Protein AF-A0A1M6IZW2-F1 (afdb_monomer_lite)

Radius of gyration: 43.0 Å; chains: 1; bounding box: 98×41×114 Å

Structure (mmCIF, N/CA/C/O backbone):
data_AF-A0A1M6IZW2-F1
#
_entry.id   AF-A0A1M6IZW2-F1
#
loop_
_atom_site.group_PDB
_atom_site.id
_atom_site.type_symbol
_atom_site.label_atom_id
_atom_site.label_alt_id
_atom_site.label_comp_id
_atom_site.label_asym_id
_atom_site.label_entity_id
_atom_site.label_seq_id
_atom_site.pdbx_PDB_ins_code
_atom_site.Cartn_x
_atom_site.Cartn_y
_atom_site.Cartn_z
_atom_site.occupancy
_atom_site.B_iso_or_equiv
_atom_site.auth_seq_id
_atom_site.auth_comp_id
_atom_site.auth_asym_id
_atom_site.auth_atom_id
_atom_site.pdbx_PDB_model_num
ATOM 1 N N . MET A 1 1 ? -11.125 -6.594 39.826 1.00 76.12 1 MET A N 1
ATOM 2 C CA . MET A 1 1 ? -10.946 -5.156 39.533 1.00 76.12 1 MET A CA 1
ATOM 3 C C . MET A 1 1 ? -12.067 -4.761 38.583 1.00 76.12 1 MET A C 1
ATOM 5 O O . MET A 1 1 ? -12.373 -5.570 37.717 1.00 76.12 1 MET A O 1
ATOM 9 N N . SER A 1 2 ? -12.760 -3.638 38.786 1.00 90.62 2 SER A N 1
ATOM 10 C CA . SER A 1 2 ? -13.837 -3.229 37.867 1.00 90.62 2 SER A CA 1
ATOM 11 C C . SER A 1 2 ? -13.256 -2.694 36.556 1.00 90.62 2 SER A C 1
ATOM 13 O O . SER A 1 2 ? -12.128 -2.205 36.549 1.00 90.62 2 SER A O 1
ATOM 15 N N . TYR A 1 3 ? -14.027 -2.747 35.465 1.00 83.56 3 TYR A N 1
ATOM 16 C CA . TYR A 1 3 ? -13.642 -2.146 34.180 1.00 83.56 3 TYR A CA 1
ATOM 17 C C . TYR A 1 3 ? -13.207 -0.682 34.343 1.00 83.56 3 TYR A C 1
ATOM 19 O O . TYR A 1 3 ? -12.135 -0.308 33.878 1.00 83.56 3 TYR A O 1
ATOM 27 N N . GLU A 1 4 ? -13.988 0.109 35.084 1.00 90.06 4 GLU A N 1
ATOM 28 C CA . GLU A 1 4 ? -13.686 1.525 35.331 1.00 90.06 4 GLU A CA 1
ATOM 29 C C . GLU A 1 4 ? -12.370 1.718 36.098 1.00 90.06 4 GLU A C 1
ATOM 31 O O . GLU A 1 4 ? -11.584 2.594 35.756 1.00 90.06 4 GLU A O 1
ATOM 36 N N . SER A 1 5 ? -12.076 0.852 37.076 1.00 90.75 5 SER A N 1
ATOM 37 C CA . SER A 1 5 ? -10.809 0.896 37.819 1.00 90.75 5 SER A CA 1
ATOM 38 C C . SER A 1 5 ? -9.613 0.566 36.923 1.00 90.75 5 SER A C 1
ATOM 40 O O . SER A 1 5 ? -8.576 1.208 37.043 1.00 90.75 5 SER A O 1
ATOM 42 N N . ILE A 1 6 ? -9.753 -0.403 36.012 1.00 87.31 6 ILE A N 1
ATOM 43 C CA . ILE A 1 6 ? -8.693 -0.764 35.058 1.00 87.31 6 ILE A CA 1
ATOM 44 C C . ILE A 1 6 ? -8.480 0.372 34.048 1.00 87.31 6 ILE A C 1
ATOM 46 O O . ILE A 1 6 ? -7.346 0.744 33.753 1.00 87.31 6 ILE A O 1
ATOM 50 N N . LEU A 1 7 ? -9.569 0.933 33.514 1.00 85.38 7 LEU A N 1
ATOM 51 C CA . LEU A 1 7 ? -9.522 2.028 32.548 1.00 85.38 7 LEU A CA 1
ATOM 52 C C . LEU A 1 7 ? -8.850 3.269 33.137 1.00 85.38 7 LEU A C 1
ATOM 54 O O . LEU A 1 7 ? -8.010 3.890 32.480 1.00 85.38 7 LEU A O 1
ATOM 58 N N . GLU A 1 8 ? -9.196 3.615 34.373 1.00 88.50 8 GLU A N 1
ATOM 59 C CA . GLU A 1 8 ? -8.610 4.749 35.076 1.00 88.50 8 GLU A CA 1
ATOM 60 C C . GLU A 1 8 ? -7.104 4.553 35.313 1.00 88.50 8 GLU A C 1
ATOM 62 O O . GLU A 1 8 ? -6.319 5.464 35.039 1.00 88.50 8 GLU A O 1
ATOM 67 N N . GLU A 1 9 ? -6.679 3.366 35.759 1.00 89.44 9 GLU A N 1
ATOM 68 C CA . GLU A 1 9 ? -5.259 3.054 35.971 1.00 89.44 9 GLU A CA 1
ATOM 69 C C . GLU A 1 9 ? -4.447 3.103 34.671 1.00 89.44 9 GLU A C 1
ATOM 71 O O . GLU A 1 9 ? -3.379 3.718 34.635 1.00 89.44 9 GLU A O 1
ATOM 76 N N . LEU A 1 10 ? -4.961 2.523 33.584 1.00 85.12 10 LEU A N 1
ATOM 77 C CA . LEU A 1 10 ? -4.285 2.535 32.284 1.00 85.12 10 LEU A CA 1
ATOM 78 C C . LEU A 1 10 ? -4.180 3.941 31.699 1.00 85.12 10 LEU A C 1
ATOM 80 O O . LEU A 1 10 ? -3.121 4.319 31.202 1.00 85.12 10 LEU A O 1
ATOM 84 N N . THR A 1 11 ? -5.253 4.729 31.783 1.00 83.94 11 THR A N 1
ATOM 85 C CA . THR A 1 11 ? -5.257 6.109 31.276 1.00 83.94 11 THR A CA 1
ATOM 86 C C . THR A 1 11 ? -4.209 6.947 32.008 1.00 83.94 11 THR A C 1
ATOM 88 O O . THR A 1 11 ? -3.411 7.630 31.367 1.00 83.94 11 THR A O 1
ATOM 91 N N . LYS A 1 12 ? -4.136 6.826 33.341 1.00 83.94 12 LYS A N 1
ATOM 92 C CA . LYS A 1 12 ? -3.119 7.506 34.160 1.00 83.94 12 LYS A CA 1
ATOM 93 C C . LYS A 1 12 ? -1.704 7.029 33.844 1.00 83.94 12 LYS A C 1
ATOM 95 O O . LYS A 1 12 ? -0.796 7.850 33.746 1.00 83.94 12 LYS A O 1
ATOM 100 N N . GLY A 1 13 ? -1.508 5.721 33.669 1.00 81.19 13 GLY A N 1
ATOM 101 C CA . GLY A 1 13 ? -0.213 5.151 33.295 1.00 81.19 13 GLY A CA 1
ATOM 102 C C . GLY A 1 13 ? 0.287 5.671 31.946 1.00 81.19 13 GLY A C 1
ATOM 103 O O . GLY A 1 13 ? 1.449 6.052 31.827 1.00 81.19 13 GLY A O 1
ATOM 104 N N . LEU A 1 14 ? -0.600 5.761 30.952 1.00 78.56 14 LEU A N 1
ATOM 105 C CA . LEU A 1 14 ? -0.285 6.298 29.626 1.00 78.56 14 LEU A CA 1
ATOM 106 C C . LEU A 1 14 ? 0.008 7.805 29.658 1.00 78.56 14 LEU A C 1
ATOM 108 O O . LEU A 1 14 ? 0.966 8.249 29.030 1.00 78.56 14 LEU A O 1
ATOM 112 N N . GLN A 1 15 ? -0.750 8.584 30.438 1.00 78.38 15 GLN A N 1
ATOM 113 C CA . GLN A 1 15 ? -0.466 10.008 30.666 1.00 78.38 15 GLN A CA 1
ATOM 114 C C . GLN A 1 15 ? 0.902 10.215 31.336 1.00 78.38 15 GLN A C 1
ATOM 116 O O . GLN A 1 15 ? 1.665 11.091 30.931 1.00 78.38 15 GLN A O 1
ATOM 121 N N . ALA A 1 16 ? 1.238 9.391 32.334 1.00 76.69 16 ALA A N 1
ATOM 122 C CA . ALA A 1 16 ? 2.514 9.461 33.045 1.00 76.69 16 ALA A CA 1
ATOM 123 C C . ALA A 1 16 ? 3.714 9.033 32.184 1.00 76.69 16 ALA A C 1
ATOM 125 O O . ALA A 1 16 ? 4.829 9.492 32.425 1.00 76.69 16 ALA A O 1
ATOM 126 N N . ALA A 1 17 ? 3.497 8.180 31.178 1.00 72.06 17 ALA A N 1
ATOM 127 C CA . ALA A 1 17 ? 4.544 7.708 30.274 1.00 72.06 17 ALA A CA 1
ATOM 128 C C . ALA A 1 17 ? 5.061 8.786 29.302 1.00 72.06 17 ALA A C 1
ATOM 130 O O . ALA A 1 17 ? 6.073 8.543 28.649 1.00 72.06 17 ALA A O 1
ATOM 131 N N . GLY A 1 18 ? 4.406 9.954 29.216 1.00 63.81 18 GLY A N 1
ATOM 132 C CA . GLY A 1 18 ? 4.957 11.157 28.584 1.00 63.81 18 GLY A CA 1
ATOM 133 C C . GLY A 1 18 ? 5.545 10.916 27.192 1.00 63.81 18 GLY A C 1
ATOM 134 O O . GLY A 1 18 ? 6.734 11.130 26.975 1.00 63.81 18 GLY A O 1
ATOM 135 N N . LEU A 1 19 ? 4.742 10.442 26.238 1.00 57.03 19 LEU A N 1
ATOM 136 C CA . LEU A 1 19 ? 5.212 10.253 24.864 1.00 57.03 19 LEU A CA 1
ATOM 137 C C . LEU A 1 19 ? 5.228 11.604 24.133 1.00 57.03 19 LEU A C 1
ATOM 139 O O . LEU A 1 19 ? 4.298 11.940 23.406 1.00 57.03 19 LEU A O 1
ATOM 143 N N . GLU A 1 20 ? 6.308 12.372 24.313 1.00 54.03 20 GLU A N 1
ATOM 144 C CA . GLU A 1 20 ? 6.543 13.691 23.689 1.00 54.03 20 GLU A CA 1
ATOM 145 C C . GLU A 1 20 ? 6.455 13.687 22.144 1.00 54.03 20 GLU A C 1
ATOM 147 O O . GLU A 1 20 ? 6.346 14.742 21.526 1.00 54.03 20 GLU A O 1
ATOM 152 N N . ASN A 1 21 ? 6.447 12.506 21.514 1.00 48.69 21 ASN A N 1
ATOM 153 C CA . ASN A 1 21 ? 6.447 12.323 20.060 1.00 48.69 21 ASN A CA 1
ATOM 154 C C . ASN A 1 21 ? 5.099 11.900 19.445 1.00 48.69 21 ASN A C 1
ATOM 156 O O . ASN A 1 21 ? 5.054 11.622 18.248 1.00 48.69 21 ASN A O 1
ATOM 160 N N . PHE A 1 22 ? 4.004 11.835 20.210 1.00 48.38 22 PHE A N 1
ATOM 161 C CA . PHE A 1 22 ? 2.687 11.470 19.670 1.00 48.38 22 PHE A CA 1
ATOM 162 C C . PHE A 1 22 ? 1.750 12.690 19.664 1.00 48.38 22 PHE A C 1
ATOM 164 O O . PHE A 1 22 ? 1.116 13.025 20.661 1.00 48.38 22 PHE A O 1
ATOM 171 N N . SER A 1 23 ? 1.700 13.401 18.532 1.00 47.03 23 SER A N 1
ATOM 172 C CA . SER A 1 23 ? 0.805 14.547 18.318 1.00 47.03 23 SER A CA 1
ATOM 173 C C . SER A 1 23 ? -0.627 14.054 18.108 1.00 47.03 23 SER A C 1
ATOM 175 O O . SER A 1 23 ? -0.961 13.557 17.035 1.00 47.03 23 SER A O 1
ATOM 177 N N . VAL A 1 24 ? -1.487 14.174 19.120 1.00 50.00 24 VAL A N 1
ATOM 178 C CA . VAL A 1 24 ? -2.922 13.878 18.970 1.00 50.00 24 VAL A CA 1
ATOM 179 C C . VAL A 1 24 ? -3.756 14.962 19.641 1.00 50.00 24 VAL A C 1
ATOM 181 O O . VAL A 1 24 ? -3.385 15.483 20.694 1.00 50.00 24 VAL A O 1
ATOM 184 N N . ALA A 1 25 ? -4.872 15.323 19.003 1.00 43.62 25 ALA A N 1
ATOM 185 C CA . ALA A 1 25 ? -5.816 16.331 19.473 1.00 43.62 25 ALA A CA 1
ATOM 186 C C . ALA A 1 25 ? -6.309 15.987 20.889 1.00 43.62 25 ALA A C 1
ATOM 188 O O . ALA A 1 25 ? -6.905 14.935 21.086 1.00 43.62 25 ALA A O 1
ATOM 189 N N . SER A 1 26 ? -6.027 16.873 21.854 1.00 54.31 26 SER A N 1
ATOM 190 C CA . SER A 1 26 ? -6.246 16.706 23.303 1.00 54.31 26 SER A CA 1
ATOM 191 C C . SER A 1 26 ? -5.760 15.358 23.861 1.00 54.31 26 SER A C 1
ATOM 193 O O . SER A 1 26 ? -6.418 14.330 23.716 1.00 54.31 26 SER A O 1
ATOM 195 N N . SER A 1 27 ? -4.619 15.370 24.554 1.00 59.00 27 SER A N 1
ATOM 196 C CA . SER A 1 27 ? -3.988 14.185 25.158 1.00 59.00 27 SER A CA 1
ATOM 197 C C . SER A 1 27 ? -4.968 13.230 25.851 1.00 59.00 27 SER A C 1
ATOM 199 O O . SER A 1 27 ? -4.821 12.019 25.729 1.00 59.00 27 SER A O 1
ATOM 201 N N . ASP A 1 28 ? -5.996 13.746 26.525 1.00 66.25 28 ASP A N 1
ATOM 202 C CA . ASP A 1 28 ? -6.892 12.939 27.357 1.00 66.25 28 ASP A CA 1
ATOM 203 C C . ASP A 1 28 ? -7.834 12.031 26.556 1.00 66.25 28 ASP A C 1
ATOM 205 O O . ASP A 1 2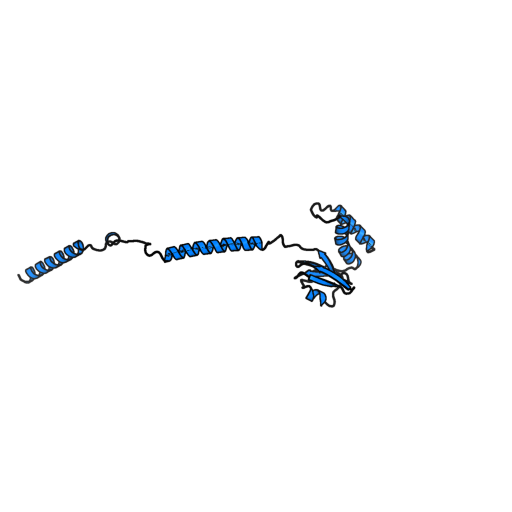8 ? -8.009 10.867 26.914 1.00 66.25 28 ASP A O 1
ATOM 209 N N . GLU A 1 29 ? -8.402 12.502 25.443 1.00 66.75 29 GLU A N 1
ATOM 210 C CA . GLU A 1 29 ? -9.314 11.682 24.635 1.00 66.75 29 GLU A CA 1
ATOM 211 C C . GLU A 1 29 ? -8.550 10.608 23.847 1.00 66.75 29 GLU A C 1
ATOM 213 O O . GLU A 1 29 ? -8.985 9.458 23.766 1.00 66.75 29 GLU A O 1
ATOM 218 N N . ALA A 1 30 ? -7.356 10.943 23.351 1.00 64.00 30 ALA A N 1
ATOM 219 C CA . ALA A 1 30 ? -6.474 9.993 22.681 1.00 64.00 30 ALA A CA 1
ATOM 220 C C . ALA A 1 30 ? -5.993 8.880 23.627 1.00 64.00 30 ALA A C 1
ATOM 222 O O . ALA A 1 30 ? -6.060 7.703 23.269 1.00 64.00 30 ALA A O 1
ATOM 223 N N . MET A 1 31 ? -5.568 9.226 24.849 1.00 73.19 31 MET A N 1
ATOM 224 C CA . MET A 1 31 ? -5.158 8.226 25.842 1.00 73.19 31 MET A CA 1
ATOM 225 C C . MET A 1 31 ? -6.323 7.321 26.239 1.00 73.19 31 MET A C 1
ATOM 227 O O . MET A 1 31 ? -6.150 6.107 26.317 1.00 73.19 31 MET A O 1
ATOM 231 N N . VAL A 1 32 ? -7.523 7.876 26.418 1.00 71.94 32 VAL A N 1
ATOM 232 C CA . VAL A 1 32 ? -8.729 7.089 26.705 1.00 71.94 32 VAL A CA 1
ATOM 233 C C . VAL A 1 32 ? -9.079 6.156 25.542 1.00 71.94 32 VAL A C 1
ATOM 235 O O . VAL A 1 32 ? -9.470 5.014 25.780 1.00 71.94 32 VAL A O 1
ATOM 238 N N . ASN A 1 33 ? -8.913 6.589 24.293 1.00 69.06 33 ASN A N 1
ATOM 239 C CA . ASN A 1 33 ? -9.167 5.746 23.122 1.00 69.06 33 ASN A CA 1
ATOM 240 C C . ASN A 1 33 ? -8.158 4.594 22.982 1.00 69.06 33 ASN A C 1
ATOM 242 O O . ASN A 1 33 ? -8.540 3.524 22.517 1.00 69.06 33 ASN A O 1
ATOM 246 N N . ILE A 1 34 ? -6.916 4.765 23.450 1.00 72.00 34 ILE A N 1
ATOM 247 C CA . ILE A 1 34 ? -5.924 3.679 23.555 1.00 72.00 34 ILE A CA 1
ATOM 248 C C . ILE A 1 34 ? -6.227 2.775 24.762 1.00 72.00 34 ILE A C 1
ATOM 250 O O . ILE A 1 34 ? -6.170 1.550 24.660 1.00 72.00 34 ILE A O 1
ATOM 254 N N . ALA A 1 35 ? -6.580 3.357 25.910 1.00 77.81 35 ALA A N 1
ATOM 255 C CA . ALA A 1 35 ? -6.781 2.632 27.162 1.00 77.81 35 ALA A CA 1
ATOM 256 C C . ALA A 1 35 ? -8.062 1.787 27.167 1.00 77.81 35 ALA A C 1
ATOM 258 O O . ALA A 1 35 ? -8.029 0.646 27.617 1.00 77.81 35 ALA A O 1
ATOM 259 N N . LYS A 1 36 ? -9.183 2.306 26.651 1.00 76.00 36 LYS A N 1
ATOM 260 C CA . LYS A 1 36 ? -10.493 1.622 26.594 1.00 76.00 36 LYS A CA 1
ATOM 261 C C . LYS A 1 36 ? -10.432 0.209 26.026 1.00 76.00 36 LYS A C 1
ATOM 263 O O . LYS A 1 36 ? -10.894 -0.712 26.706 1.00 76.00 36 LYS A O 1
ATOM 268 N N . PRO A 1 37 ? -9.880 -0.010 24.820 1.00 70.31 37 PRO A N 1
ATOM 269 C CA . PRO A 1 37 ? -9.803 -1.351 24.281 1.00 70.31 37 PRO A CA 1
ATOM 270 C C . PRO A 1 37 ? -8.968 -2.261 25.197 1.00 70.31 37 PRO A C 1
ATOM 272 O O . PRO A 1 37 ? -9.330 -3.428 25.374 1.00 70.31 37 PRO A O 1
ATOM 275 N N . ILE A 1 38 ? -7.886 -1.747 25.799 1.00 75.38 38 ILE A N 1
ATOM 276 C CA . ILE A 1 38 ? -6.986 -2.529 26.661 1.00 75.38 38 ILE A CA 1
ATOM 277 C C . ILE A 1 38 ? -7.671 -2.897 27.976 1.00 75.38 38 ILE A C 1
ATOM 279 O O . ILE A 1 38 ? -7.679 -4.063 28.365 1.00 75.38 38 ILE A O 1
ATOM 283 N N . ALA A 1 39 ? -8.341 -1.934 28.604 1.00 80.88 39 ALA A N 1
ATOM 284 C CA . ALA A 1 39 ? -9.118 -2.134 29.817 1.00 80.88 39 ALA A CA 1
ATOM 285 C C . ALA A 1 39 ? -10.225 -3.169 29.618 1.00 80.88 39 ALA A C 1
ATOM 287 O O . ALA A 1 39 ? -10.416 -4.039 30.466 1.00 80.88 39 ALA A O 1
ATOM 288 N N . LYS A 1 40 ? -10.922 -3.110 28.476 1.00 74.69 40 LYS A N 1
ATOM 289 C CA . LYS A 1 40 ? -11.980 -4.065 28.138 1.00 74.69 40 LYS A CA 1
ATOM 290 C C . LYS A 1 40 ? -11.429 -5.481 27.965 1.00 74.69 40 LYS A C 1
ATOM 292 O O . LYS A 1 40 ? -12.006 -6.415 28.502 1.00 74.69 40 LYS A O 1
ATOM 297 N N . ALA A 1 41 ? -10.309 -5.635 27.259 1.00 73.75 41 ALA A N 1
ATOM 298 C CA . ALA A 1 41 ? -9.670 -6.937 27.066 1.00 73.75 41 ALA A CA 1
ATOM 299 C C . ALA A 1 41 ? -9.201 -7.556 28.395 1.00 73.75 41 ALA A C 1
ATOM 301 O O . ALA A 1 41 ? -9.492 -8.717 28.661 1.00 73.75 41 ALA A O 1
ATOM 302 N N . ILE A 1 42 ? -8.568 -6.764 29.270 1.00 79.69 42 ILE A N 1
ATOM 303 C CA . ILE A 1 42 ? -8.144 -7.213 30.608 1.00 79.69 42 ILE A CA 1
ATOM 304 C C . ILE A 1 42 ? -9.351 -7.578 31.480 1.00 79.69 42 ILE A C 1
ATOM 306 O O . ILE A 1 42 ? -9.323 -8.594 32.170 1.00 79.69 42 ILE A O 1
ATOM 310 N N . HIS A 1 43 ? -10.405 -6.757 31.461 1.00 80.25 43 HIS A N 1
ATOM 311 C CA . HIS A 1 43 ? -11.616 -6.995 32.244 1.00 80.25 43 HIS A CA 1
ATOM 312 C C . HIS A 1 43 ? -12.346 -8.274 31.812 1.00 80.25 43 HIS A C 1
ATOM 314 O O . HIS A 1 43 ? -12.763 -9.057 32.663 1.00 80.25 43 HIS A O 1
ATOM 320 N N . ASP A 1 44 ? -12.484 -8.483 30.503 1.00 75.81 44 ASP A N 1
ATOM 321 C CA . ASP A 1 44 ? -13.236 -9.604 29.936 1.00 75.81 44 ASP A CA 1
ATOM 322 C C . ASP A 1 44 ? -12.382 -10.880 29.794 1.00 75.81 44 ASP A C 1
ATOM 324 O O . ASP A 1 44 ? -12.915 -11.944 29.484 1.00 75.81 44 ASP A O 1
ATOM 328 N N . GLY A 1 45 ? -11.065 -10.791 30.028 1.00 70.06 45 GLY A N 1
ATOM 329 C CA . GLY A 1 45 ? -10.119 -11.892 29.817 1.00 70.06 45 GLY A CA 1
ATOM 330 C C . GLY A 1 45 ? -9.956 -12.270 28.342 1.00 70.06 45 GLY A C 1
ATOM 331 O O . GLY A 1 45 ? -9.705 -13.432 28.035 1.00 70.06 45 GLY A O 1
ATOM 332 N N . SER A 1 46 ? -10.159 -11.314 27.434 1.00 67.69 46 SER A N 1
ATOM 333 C CA . SER A 1 46 ? -10.070 -11.512 25.984 1.00 67.69 46 SER A CA 1
ATOM 334 C C . SER A 1 46 ? -8.680 -11.157 25.460 1.00 67.69 46 SER A C 1
ATOM 336 O O . SER A 1 46 ? -8.086 -10.169 25.892 1.00 67.69 46 SER A O 1
ATOM 338 N N . ASP A 1 47 ? -8.201 -11.912 24.474 1.00 63.03 47 ASP A N 1
ATOM 339 C CA . ASP A 1 47 ? -6.962 -11.597 23.767 1.00 63.03 47 ASP A CA 1
ATOM 340 C C . ASP A 1 47 ? -7.186 -10.497 22.718 1.00 63.03 47 ASP A C 1
ATOM 342 O O . ASP A 1 47 ? -8.256 -10.374 22.116 1.00 63.03 47 ASP A O 1
ATOM 346 N N . PHE A 1 48 ? -6.152 -9.691 22.484 1.00 72.12 48 PHE A N 1
ATOM 347 C CA . PHE A 1 48 ? -6.062 -8.870 21.283 1.00 72.12 48 PHE A CA 1
ATOM 348 C C . PHE A 1 48 ? -5.296 -9.635 20.225 1.00 72.12 48 PHE A C 1
ATOM 350 O O . PHE A 1 48 ? -4.071 -9.741 20.293 1.00 72.12 48 PHE A O 1
ATOM 357 N N . GLU A 1 49 ? -6.011 -10.136 19.232 1.00 75.62 49 GLU A N 1
ATOM 358 C CA . GLU A 1 49 ? -5.400 -10.873 18.140 1.00 75.62 49 GLU A CA 1
ATOM 359 C C . GLU A 1 49 ? -5.700 -10.179 16.814 1.00 75.62 49 GLU A C 1
ATOM 361 O O . GLU A 1 49 ? -6.854 -9.889 16.487 1.00 75.62 49 GLU A O 1
ATOM 366 N N . ILE A 1 50 ? -4.649 -9.925 16.031 1.00 85.81 50 ILE A N 1
ATOM 367 C CA . ILE A 1 50 ? -4.813 -9.546 14.629 1.00 85.81 50 ILE A CA 1
ATOM 368 C C . ILE A 1 50 ? -5.147 -10.825 13.868 1.00 85.81 50 ILE A C 1
ATOM 370 O O . ILE A 1 50 ? -4.279 -11.661 13.625 1.00 85.81 50 ILE A O 1
ATOM 374 N N . LYS A 1 51 ? -6.415 -10.970 13.487 1.00 90.88 51 LYS A N 1
ATOM 375 C CA . LYS A 1 51 ? -6.928 -12.158 12.793 1.00 90.88 51 LYS A CA 1
ATOM 376 C C . LYS A 1 51 ? -6.450 -12.236 11.345 1.00 90.88 51 LYS A C 1
ATOM 378 O O . LYS A 1 51 ? -6.390 -13.318 10.768 1.00 90.88 51 LYS A O 1
ATOM 383 N N . GLY A 1 52 ? -6.100 -11.092 10.761 1.00 92.31 52 GLY A N 1
ATOM 384 C CA . GLY A 1 52 ? -5.592 -10.985 9.402 1.00 92.31 52 GLY A CA 1
ATOM 385 C C . GLY A 1 52 ? -5.945 -9.647 8.769 1.00 92.31 52 GLY A C 1
ATOM 386 O O . GLY A 1 52 ? -6.029 -8.622 9.447 1.00 92.31 52 GLY A O 1
ATOM 387 N N . SER A 1 53 ? -6.156 -9.668 7.454 1.00 92.56 53 SER A N 1
ATOM 388 C CA . SER A 1 53 ? -6.596 -8.505 6.684 1.00 92.56 53 SER A CA 1
ATOM 389 C C . SER A 1 53 ? -7.863 -8.803 5.887 1.00 92.56 53 SER A C 1
ATOM 391 O O . SER A 1 53 ? -8.031 -9.910 5.366 1.00 92.56 53 SER A O 1
ATOM 393 N N . ALA A 1 54 ? -8.734 -7.806 5.761 1.00 95.62 54 ALA A N 1
ATOM 394 C CA . ALA A 1 54 ? -10.024 -7.911 5.091 1.00 95.62 54 ALA A CA 1
ATOM 395 C C . ALA A 1 54 ? -10.397 -6.609 4.366 1.00 95.62 54 ALA A C 1
ATOM 397 O O . ALA A 1 54 ? -9.949 -5.524 4.729 1.00 95.62 54 ALA A O 1
ATOM 398 N N . THR A 1 55 ? -11.201 -6.723 3.316 1.00 97.12 55 THR A N 1
ATOM 399 C CA . THR A 1 55 ? -11.863 -5.589 2.658 1.00 97.12 55 THR A CA 1
ATOM 400 C C . THR A 1 55 ? -13.095 -5.139 3.444 1.00 97.12 55 THR A C 1
ATOM 402 O O . THR A 1 55 ? -13.629 -5.895 4.257 1.00 97.12 55 THR A O 1
ATOM 405 N N . VAL A 1 56 ? -13.617 -3.944 3.168 1.00 96.81 56 VAL A N 1
ATOM 406 C CA . VAL A 1 56 ? -14.871 -3.435 3.751 1.00 96.81 56 VAL A CA 1
ATOM 407 C C . VAL A 1 56 ? -16.030 -4.409 3.517 1.00 96.81 56 VAL A C 1
ATOM 409 O O . VAL A 1 56 ? -16.831 -4.653 4.421 1.00 96.81 56 VAL A O 1
ATOM 412 N N . ALA A 1 57 ? -16.099 -5.006 2.325 1.00 96.06 57 ALA A N 1
ATOM 413 C CA . ALA A 1 57 ? -17.116 -5.998 1.988 1.00 96.06 57 ALA A CA 1
ATOM 414 C C . ALA A 1 57 ? -16.954 -7.294 2.798 1.00 96.06 57 ALA A C 1
ATOM 416 O O . ALA A 1 57 ? -17.943 -7.832 3.294 1.00 96.06 57 ALA A O 1
ATOM 417 N N . GLU A 1 58 ? -15.717 -7.776 2.960 1.00 97.00 58 GLU A N 1
ATOM 418 C CA . GLU A 1 58 ? -15.418 -8.953 3.781 1.00 97.00 58 GLU A CA 1
ATOM 419 C C . GLU A 1 58 ? -15.800 -8.703 5.245 1.00 97.00 58 GLU A C 1
ATOM 421 O O . GLU A 1 58 ? -16.518 -9.520 5.810 1.00 97.00 58 GLU A O 1
ATOM 426 N N . ILE A 1 59 ? -15.420 -7.555 5.826 1.00 96.31 59 ILE A N 1
ATOM 427 C CA . ILE A 1 59 ? -15.784 -7.159 7.199 1.00 96.31 59 ILE A CA 1
ATOM 428 C C . ILE A 1 59 ? -17.302 -7.166 7.406 1.00 96.31 59 ILE A C 1
ATOM 430 O O . ILE A 1 59 ? -17.788 -7.709 8.398 1.00 96.31 59 ILE A O 1
ATOM 434 N N . GLY A 1 60 ? -18.065 -6.600 6.466 1.00 92.50 60 GLY A N 1
ATOM 435 C CA . GLY A 1 60 ? -19.529 -6.568 6.542 1.00 92.50 60 GLY A CA 1
ATOM 436 C C . GLY A 1 60 ? -20.199 -7.944 6.431 1.00 92.50 60 GLY A C 1
ATOM 437 O O . GLY A 1 60 ? -21.349 -8.092 6.838 1.00 92.50 60 GLY A O 1
ATOM 438 N N . ALA A 1 61 ? -19.497 -8.946 5.896 1.00 93.06 61 ALA A N 1
ATOM 439 C CA . ALA A 1 61 ? -19.993 -10.310 5.731 1.00 93.06 61 ALA A CA 1
ATOM 440 C C . ALA A 1 61 ? -19.513 -11.279 6.827 1.00 93.06 61 ALA A C 1
ATOM 442 O O . ALA A 1 61 ? -19.922 -12.443 6.822 1.00 93.06 61 ALA A O 1
ATOM 443 N N . MET A 1 62 ? -18.647 -10.838 7.747 1.00 92.50 62 MET A N 1
ATOM 444 C CA . MET A 1 62 ? -18.093 -11.714 8.777 1.00 92.50 62 MET A CA 1
ATOM 445 C C . MET A 1 62 ? -19.169 -12.226 9.733 1.00 92.50 62 MET A C 1
ATOM 447 O O . MET A 1 62 ? -20.038 -11.490 10.198 1.00 92.50 62 MET A O 1
ATOM 451 N N . GLN A 1 63 ? -19.057 -13.511 10.052 1.00 88.50 63 GLN A N 1
ATOM 452 C CA . GLN A 1 63 ? -19.852 -14.197 11.063 1.00 88.50 63 GLN A CA 1
ATOM 453 C C . GLN A 1 63 ? -18.915 -14.681 12.176 1.00 88.50 63 GLN A C 1
ATOM 455 O O . GLN A 1 63 ? -17.707 -14.787 11.968 1.00 88.50 63 GLN A O 1
ATOM 460 N N . ASP A 1 64 ? -19.467 -14.929 13.363 1.00 85.00 64 ASP A N 1
ATOM 461 C CA . ASP A 1 64 ? -18.754 -15.491 14.524 1.00 85.00 64 ASP A CA 1
ATOM 462 C C . ASP A 1 64 ? -17.576 -14.664 15.079 1.00 85.00 64 ASP A C 1
ATOM 464 O O . ASP A 1 64 ? -16.738 -15.183 15.822 1.00 85.00 64 ASP A O 1
ATOM 468 N N . VAL A 1 65 ? -17.540 -13.363 14.779 1.00 87.81 65 VAL A N 1
ATOM 469 C CA . VAL A 1 65 ? -16.514 -12.432 15.274 1.00 87.81 65 VAL A CA 1
ATOM 470 C C . VAL A 1 65 ? -16.597 -12.296 16.793 1.00 87.81 65 VAL A C 1
ATOM 472 O O . VAL A 1 65 ? -17.664 -12.011 17.351 1.00 87.81 65 VAL A O 1
ATOM 475 N N . GLN A 1 66 ? -15.464 -12.463 17.468 1.00 86.06 66 GLN A N 1
ATOM 476 C CA . GLN A 1 66 ? -15.386 -12.383 18.921 1.00 86.06 66 GLN A CA 1
ATOM 477 C C . GLN A 1 66 ? -15.007 -10.971 19.380 1.00 86.06 66 GLN A C 1
ATOM 479 O O . GLN A 1 66 ? -14.240 -10.273 18.708 1.00 86.06 66 GLN A O 1
ATOM 484 N N . PRO A 1 67 ? -15.538 -10.496 20.524 1.00 85.12 67 PRO A N 1
ATOM 485 C CA . PRO A 1 67 ? -15.106 -9.227 21.098 1.00 85.12 67 PRO A CA 1
ATOM 486 C C . PRO A 1 67 ? -13.588 -9.234 21.319 1.00 85.12 67 PRO A C 1
ATOM 488 O O . PRO A 1 67 ? -13.083 -10.063 22.065 1.00 85.12 67 PRO A O 1
ATOM 491 N N . GLY A 1 68 ? -12.861 -8.296 20.708 1.00 78.75 68 GLY A N 1
ATOM 492 C CA . GLY A 1 68 ? -11.391 -8.302 20.742 1.00 78.75 68 GLY A CA 1
ATOM 493 C C . GLY A 1 68 ? -10.717 -8.550 19.401 1.00 78.75 68 GLY A C 1
ATOM 494 O O . GLY A 1 68 ? -9.602 -8.063 19.228 1.00 78.75 68 GLY A O 1
ATOM 495 N N . ASP A 1 69 ? -11.396 -9.195 18.450 1.00 88.56 69 ASP A N 1
ATOM 496 C CA . ASP A 1 69 ? -10.831 -9.467 17.127 1.00 88.56 69 ASP A CA 1
ATOM 497 C C . ASP A 1 69 ? -10.440 -8.161 16.419 1.00 88.56 69 ASP A C 1
ATOM 499 O O . ASP A 1 69 ? -11.244 -7.223 16.318 1.00 88.56 69 ASP A O 1
ATOM 503 N N . ILE A 1 70 ? -9.201 -8.112 15.922 1.00 90.62 70 ILE A N 1
ATOM 504 C CA . ILE A 1 70 ? -8.661 -7.000 15.136 1.00 90.62 70 ILE A CA 1
ATOM 505 C C . ILE A 1 70 ? -8.434 -7.450 13.694 1.00 90.62 70 ILE A C 1
ATOM 507 O O . ILE A 1 70 ? -7.890 -8.527 13.442 1.00 90.62 70 ILE A O 1
ATOM 511 N N . TRP A 1 71 ? -8.775 -6.582 12.746 1.00 93.56 71 TRP A N 1
ATOM 512 C CA . TRP A 1 71 ? -8.532 -6.781 11.321 1.00 93.56 71 TRP A CA 1
ATOM 513 C C . TRP A 1 71 ? -7.845 -5.567 10.704 1.00 93.56 71 TRP A C 1
ATOM 515 O O . TRP A 1 71 ? -8.183 -4.427 11.019 1.00 93.56 71 TRP A O 1
ATOM 525 N N . ALA A 1 72 ? -6.893 -5.822 9.807 1.00 93.75 72 ALA A N 1
ATOM 526 C CA . ALA A 1 72 ? -6.292 -4.792 8.968 1.00 93.75 72 ALA A CA 1
ATOM 527 C C . ALA A 1 72 ? -7.125 -4.568 7.698 1.00 93.75 72 ALA A C 1
ATOM 529 O O . ALA A 1 72 ? -7.469 -5.524 6.996 1.00 93.75 72 ALA A O 1
ATOM 530 N N . MET A 1 73 ? -7.417 -3.315 7.372 1.00 94.31 73 MET A N 1
ATOM 531 C CA . MET A 1 73 ? -8.216 -2.958 6.204 1.00 94.31 73 MET A CA 1
ATOM 532 C C . MET A 1 73 ? -7.386 -2.995 4.922 1.00 94.31 73 MET A C 1
ATOM 534 O O . MET A 1 73 ? -6.319 -2.387 4.838 1.00 94.31 73 MET A O 1
ATOM 538 N N . LYS A 1 74 ? -7.887 -3.697 3.902 1.00 93.25 74 LYS A N 1
ATOM 539 C CA . LYS A 1 74 ? -7.270 -3.770 2.564 1.00 93.25 74 LYS A CA 1
ATOM 540 C C . LYS A 1 74 ? -7.662 -2.603 1.658 1.00 93.25 74 LYS A C 1
ATOM 542 O O . LYS A 1 74 ? -6.929 -2.285 0.727 1.00 93.25 74 LYS A O 1
ATOM 547 N N . ASP A 1 75 ? -8.819 -2.005 1.900 1.00 94.12 75 ASP A N 1
ATOM 548 C CA . ASP A 1 75 ? -9.413 -0.951 1.088 1.00 94.12 75 ASP A CA 1
ATOM 549 C C . ASP A 1 75 ? -10.066 0.127 1.963 1.00 94.12 75 ASP A C 1
ATOM 551 O O . ASP A 1 75 ? -10.357 -0.072 3.144 1.00 94.12 75 ASP A O 1
ATOM 555 N N . SER A 1 76 ? -10.259 1.301 1.366 1.00 93.19 76 SER A N 1
ATOM 556 C CA . SER A 1 76 ? -10.944 2.424 2.000 1.00 93.19 76 SER A CA 1
ATOM 557 C C . SER A 1 76 ? -12.443 2.356 1.719 1.00 93.19 76 SER A C 1
ATOM 559 O O . SER A 1 76 ? -12.860 2.007 0.613 1.00 93.19 76 SER A O 1
ATOM 561 N N . GLY A 1 77 ? -13.268 2.751 2.684 1.00 95.44 77 GLY A N 1
ATOM 562 C CA . GLY A 1 77 ? -14.715 2.776 2.502 1.00 95.44 77 GLY A CA 1
ATOM 563 C C . GLY A 1 77 ? -15.490 2.948 3.800 1.00 95.44 77 GLY A C 1
ATOM 564 O O . GLY A 1 77 ? -15.016 3.558 4.758 1.00 95.44 77 GLY A O 1
ATOM 565 N N . THR A 1 78 ? -16.719 2.436 3.815 1.00 97.31 78 THR A N 1
ATOM 566 C CA . THR A 1 78 ? -17.626 2.542 4.961 1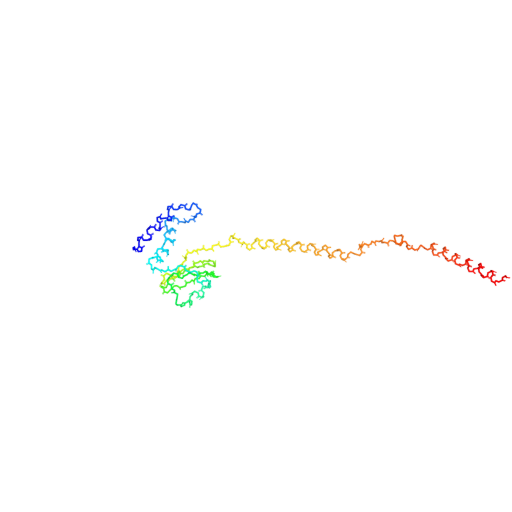.00 97.31 78 THR A CA 1
ATOM 567 C C . THR A 1 78 ? -18.062 1.163 5.424 1.00 97.31 78 THR A C 1
ATOM 569 O O . THR A 1 78 ? -18.729 0.438 4.690 1.00 97.31 78 THR A O 1
ATOM 572 N N . VAL A 1 79 ? -17.719 0.825 6.663 1.00 96.69 79 VAL A N 1
ATOM 573 C CA . VAL A 1 79 ? -18.233 -0.353 7.362 1.00 96.69 79 VAL A CA 1
ATOM 574 C C . VAL A 1 79 ? -19.557 0.018 8.026 1.00 96.69 79 VAL A C 1
ATOM 576 O O . VAL A 1 79 ? -19.654 1.030 8.724 1.00 96.69 79 VAL A O 1
ATOM 579 N N . PHE A 1 80 ? -20.583 -0.803 7.815 1.00 94.38 80 PHE A N 1
ATOM 580 C CA . PHE A 1 80 ? -21.890 -0.652 8.452 1.00 94.38 80 PHE A CA 1
ATOM 581 C C . PHE A 1 80 ? -21.956 -1.547 9.685 1.00 94.38 80 PHE A C 1
ATOM 583 O O . PHE A 1 80 ? -21.750 -2.756 9.597 1.00 94.38 80 PHE A O 1
ATOM 590 N N . ASN A 1 81 ? -22.241 -0.956 10.838 1.00 93.69 81 ASN A N 1
ATOM 591 C CA . ASN A 1 81 ? -22.347 -1.679 12.092 1.00 93.69 81 ASN A CA 1
ATOM 592 C C . ASN A 1 81 ? -23.753 -2.238 12.297 1.00 93.69 81 ASN A C 1
ATOM 594 O O . ASN A 1 81 ? -24.747 -1.689 11.820 1.00 93.69 81 ASN A O 1
ATOM 598 N N . SER A 1 82 ? -23.835 -3.315 13.080 1.00 86.88 82 SER A N 1
ATOM 599 C CA . SER A 1 82 ? -25.109 -3.965 13.411 1.00 86.88 82 SER A CA 1
ATOM 600 C C . SER A 1 82 ? -26.058 -3.073 14.224 1.00 86.88 82 SER A C 1
ATOM 602 O O . SER A 1 82 ? -27.271 -3.259 14.182 1.00 86.88 82 SER A O 1
ATOM 604 N N . ASP A 1 83 ? -25.517 -2.065 14.915 1.00 86.12 83 ASP A N 1
ATOM 605 C CA . ASP A 1 83 ? -26.278 -1.052 15.654 1.00 86.12 83 ASP A CA 1
ATOM 606 C C . ASP A 1 83 ? -26.804 0.096 14.768 1.00 86.12 83 ASP A C 1
ATOM 608 O O . ASP A 1 83 ? -27.414 1.038 15.275 1.00 86.12 83 ASP A O 1
ATOM 612 N N . GLY A 1 84 ? -26.580 0.026 13.450 1.00 88.69 84 GLY A N 1
ATOM 613 C CA . GLY A 1 84 ? -26.998 1.025 12.468 1.00 88.69 84 GLY A CA 1
ATOM 614 C C . GLY A 1 84 ? -26.032 2.200 12.307 1.00 88.69 84 GLY A C 1
ATOM 615 O O . GLY A 1 84 ? -26.264 3.059 11.456 1.00 88.69 84 GLY A O 1
ATOM 616 N N . THR A 1 85 ? -24.949 2.257 13.087 1.00 93.38 85 THR A N 1
ATOM 617 C CA . THR A 1 85 ? -23.895 3.260 12.897 1.00 93.38 85 THR A CA 1
ATOM 618 C C . THR A 1 85 ? -22.966 2.889 11.742 1.00 93.38 85 THR A C 1
ATOM 620 O O . THR A 1 85 ? -22.962 1.763 11.246 1.00 93.38 85 THR A O 1
ATOM 623 N N . THR A 1 86 ? -22.153 3.846 11.301 1.00 95.62 86 THR A N 1
ATOM 624 C CA . THR A 1 86 ? -21.161 3.636 10.243 1.00 95.62 86 THR A CA 1
ATOM 625 C C . THR A 1 86 ? -19.770 4.007 10.723 1.00 95.62 86 THR A C 1
ATOM 627 O O . THR A 1 86 ? -19.608 4.990 11.449 1.00 95.62 86 THR A O 1
ATOM 630 N N . LEU A 1 87 ? -18.767 3.272 10.254 1.00 95.31 87 LEU A N 1
ATOM 631 C CA . LEU A 1 87 ? -17.354 3.564 10.451 1.00 95.31 87 LEU A CA 1
ATOM 632 C C . LEU A 1 87 ? -16.700 3.842 9.094 1.00 95.31 87 LEU A C 1
ATOM 634 O O . LEU A 1 87 ? -16.786 3.016 8.188 1.00 95.31 87 LEU A O 1
ATOM 638 N N . ILE A 1 88 ? -16.045 4.994 8.952 1.00 93.50 88 ILE A N 1
ATOM 639 C CA . ILE A 1 88 ? -15.225 5.307 7.774 1.00 93.50 88 ILE A CA 1
ATOM 640 C C . ILE A 1 88 ? -13.818 4.774 8.028 1.00 93.50 88 ILE A C 1
ATOM 642 O O . ILE A 1 88 ? -13.252 5.033 9.088 1.00 93.50 88 ILE A O 1
ATOM 646 N N . VAL A 1 89 ? -13.274 4.044 7.059 1.00 94.12 89 VAL A N 1
ATOM 647 C CA . VAL A 1 89 ? -11.957 3.408 7.147 1.00 94.12 89 VAL A CA 1
ATOM 648 C C . VAL A 1 89 ? -11.126 3.704 5.906 1.00 94.12 89 VAL A C 1
ATOM 650 O O . VAL A 1 89 ? -11.662 3.903 4.812 1.00 94.12 89 VAL A O 1
ATOM 653 N N . THR A 1 90 ? -9.813 3.705 6.080 1.00 91.75 90 THR A N 1
ATOM 654 C CA . THR A 1 90 ? -8.812 3.779 5.015 1.00 91.75 90 THR A CA 1
ATOM 655 C C . THR A 1 90 ? -8.060 2.453 4.926 1.00 91.75 90 THR A C 1
ATOM 657 O O . THR A 1 90 ? -7.903 1.753 5.927 1.00 91.75 90 THR A O 1
ATOM 660 N N . ALA A 1 91 ? -7.573 2.098 3.736 1.00 89.75 91 ALA A N 1
ATOM 661 C CA . ALA A 1 91 ? -6.628 0.994 3.592 1.00 89.75 91 ALA A CA 1
ATOM 662 C C . ALA A 1 91 ? -5.428 1.189 4.541 1.00 89.75 91 ALA A C 1
ATOM 664 O O . ALA A 1 91 ? -4.839 2.266 4.586 1.00 89.75 91 ALA A O 1
ATOM 665 N N . GLY A 1 92 ? -5.078 0.146 5.293 1.00 87.00 92 GLY A N 1
ATOM 666 C CA . GLY A 1 92 ? -4.064 0.191 6.349 1.00 87.00 92 GLY A CA 1
ATOM 667 C C . GLY A 1 92 ? -4.630 0.335 7.764 1.00 87.00 92 GLY A C 1
ATOM 668 O O . GLY A 1 92 ? -3.953 -0.063 8.710 1.00 87.00 92 GLY A O 1
ATOM 669 N N . ASP A 1 93 ? -5.867 0.809 7.937 1.00 91.12 93 ASP A N 1
ATOM 670 C CA . ASP A 1 93 ? -6.478 0.927 9.265 1.00 91.12 93 ASP A CA 1
ATOM 671 C C . ASP A 1 93 ? -6.553 -0.421 9.977 1.00 91.12 93 ASP A C 1
ATOM 673 O O . ASP A 1 93 ? -6.900 -1.441 9.381 1.00 91.12 93 ASP A O 1
ATOM 677 N N . LEU A 1 94 ? -6.291 -0.419 11.282 1.00 91.69 94 LEU A N 1
ATOM 678 C CA . LEU A 1 94 ? -6.653 -1.523 12.159 1.00 91.69 94 LEU A CA 1
ATOM 679 C C . LEU A 1 94 ? -7.998 -1.210 12.796 1.00 91.69 94 LEU A C 1
ATOM 681 O O . LEU A 1 94 ? -8.141 -0.216 13.517 1.00 91.69 94 LEU A O 1
ATOM 685 N N . ILE A 1 95 ? -8.975 -2.080 12.573 1.00 92.12 95 ILE A N 1
ATOM 686 C CA . ILE A 1 95 ? -10.296 -1.989 13.192 1.00 92.12 95 ILE A CA 1
ATOM 687 C C . ILE A 1 95 ? -10.514 -3.146 14.156 1.00 92.12 95 ILE A C 1
ATOM 689 O O . ILE A 1 95 ? -9.979 -4.237 13.969 1.00 92.12 95 ILE A O 1
ATOM 693 N N . ARG A 1 96 ? -11.313 -2.905 15.192 1.00 91.31 96 ARG A N 1
ATOM 694 C CA . ARG A 1 96 ? -11.619 -3.874 16.243 1.00 91.31 96 ARG A CA 1
ATOM 695 C C . ARG A 1 96 ? -13.122 -4.061 16.393 1.00 91.31 96 ARG A C 1
ATOM 697 O O . ARG A 1 96 ? -13.864 -3.077 16.377 1.00 91.31 96 ARG A O 1
ATOM 704 N N . TRP A 1 97 ? -13.540 -5.300 16.635 1.00 91.00 97 TRP A N 1
ATOM 705 C CA . TRP A 1 97 ? -14.886 -5.617 17.105 1.00 91.00 97 TRP A CA 1
ATOM 706 C C . TRP A 1 97 ? -14.994 -5.462 18.629 1.00 91.00 97 TRP A C 1
ATOM 708 O O . TRP A 1 97 ? -14.258 -6.097 19.395 1.00 91.00 97 TRP A O 1
ATOM 718 N N . ASP A 1 98 ? -15.917 -4.620 19.099 1.00 80.81 98 ASP A N 1
ATOM 719 C CA . ASP A 1 98 ? -16.149 -4.389 20.535 1.00 80.81 98 ASP A CA 1
ATOM 720 C C . ASP A 1 98 ? -17.178 -5.354 21.164 1.00 80.81 98 ASP A C 1
ATOM 722 O O . ASP A 1 98 ? -17.376 -5.353 22.384 1.00 80.81 98 ASP A O 1
ATOM 726 N N . GLY A 1 99 ? -17.792 -6.207 20.337 1.00 82.62 99 GLY A N 1
ATOM 727 C CA . GLY A 1 99 ? -18.905 -7.090 20.691 1.00 82.62 99 GLY A CA 1
ATOM 728 C C . GLY A 1 99 ? -20.266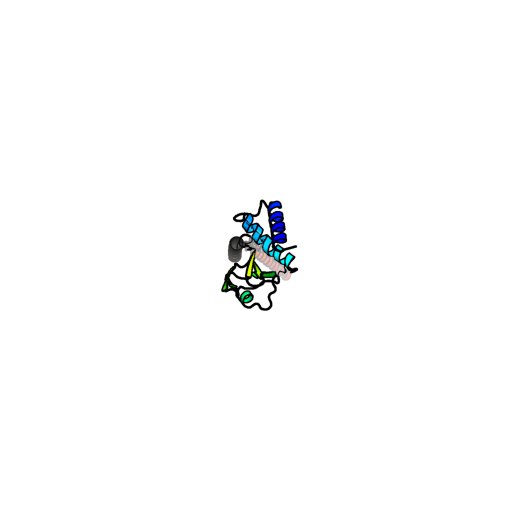 -6.639 20.149 1.00 82.62 99 GLY A C 1
ATOM 729 O O . GLY A 1 99 ? -21.226 -7.402 20.228 1.00 82.62 99 GLY A O 1
ATOM 730 N N . ARG A 1 100 ? -20.374 -5.418 19.612 1.00 85.25 100 ARG A N 1
ATOM 731 C CA . ARG A 1 100 ? -21.603 -4.849 19.025 1.00 85.25 100 ARG A CA 1
ATOM 732 C C . ARG A 1 100 ? -21.349 -4.114 17.710 1.00 85.25 100 ARG A C 1
ATOM 734 O O . ARG A 1 100 ? -22.209 -4.118 16.827 1.00 85.25 100 ARG A O 1
ATOM 741 N N . LYS A 1 101 ? -20.196 -3.467 17.584 1.00 91.00 101 LYS A N 1
ATOM 742 C CA . LYS A 1 101 ? -19.812 -2.673 16.423 1.00 91.00 101 LYS A CA 1
ATOM 743 C C . LYS A 1 101 ? -18.311 -2.733 16.161 1.00 91.00 101 LYS A C 1
ATOM 745 O O . LYS A 1 101 ? -17.503 -3.040 17.040 1.00 91.00 101 LYS A O 1
ATOM 750 N N . TRP A 1 102 ? -17.951 -2.387 14.933 1.00 93.19 102 TRP A N 1
ATOM 751 C CA . TRP A 1 102 ? -16.585 -2.102 14.536 1.00 93.19 102 TRP A CA 1
ATOM 752 C C . TRP A 1 102 ? -16.212 -0.669 14.913 1.00 93.19 102 TRP A C 1
ATOM 754 O O . TRP A 1 102 ? -16.991 0.273 14.730 1.00 93.19 102 TRP A O 1
ATOM 764 N N . SER A 1 103 ? -14.990 -0.502 15.406 1.00 90.25 103 SER A N 1
ATOM 765 C CA . SER A 1 103 ? -14.375 0.794 15.699 1.00 90.25 103 SER A CA 1
ATOM 766 C C . SER A 1 103 ? -12.918 0.808 15.252 1.00 90.25 103 SER A C 1
ATOM 768 O O . SER A 1 103 ? -12.245 -0.220 15.350 1.00 90.25 103 SER A O 1
ATOM 770 N N . THR A 1 104 ? -12.414 1.959 14.809 1.00 89.00 104 THR A N 1
ATOM 771 C CA . THR A 1 104 ? -10.985 2.124 14.519 1.00 89.00 104 THR A CA 1
ATOM 772 C C . THR A 1 104 ? -10.180 1.963 15.803 1.00 89.00 104 THR A C 1
ATOM 774 O O . THR A 1 104 ? -10.428 2.658 16.787 1.00 89.00 104 THR A O 1
ATOM 777 N N . LEU A 1 105 ? -9.220 1.041 15.788 1.00 83.81 105 LEU A N 1
ATOM 778 C CA . LEU A 1 105 ? -8.212 0.908 16.835 1.00 83.81 105 LEU A CA 1
ATOM 779 C C . LEU A 1 105 ? -7.028 1.835 16.548 1.00 83.81 105 LEU A C 1
ATOM 781 O O . LEU A 1 105 ? -6.579 2.554 17.435 1.00 83.81 105 LEU A O 1
ATOM 785 N N . LEU A 1 106 ? -6.537 1.823 15.307 1.00 84.38 106 LEU A N 1
ATOM 786 C CA . LEU A 1 106 ? -5.428 2.656 14.856 1.00 84.38 106 LEU A CA 1
ATOM 787 C C . LEU A 1 106 ? -5.594 2.977 13.370 1.00 84.38 106 LEU A C 1
ATOM 789 O O . LEU A 1 106 ? -5.791 2.071 12.565 1.00 84.38 106 LEU A O 1
ATOM 793 N N . HIS A 1 107 ? -5.468 4.251 13.009 1.00 82.50 107 HIS A N 1
ATOM 794 C CA . HIS A 1 107 ? -5.271 4.651 11.618 1.00 82.50 107 HIS A CA 1
ATOM 795 C C . HIS A 1 107 ? -3.789 4.478 11.277 1.00 82.50 107 HIS A C 1
ATOM 797 O O . HIS A 1 107 ? -2.942 5.078 11.945 1.00 82.50 107 HIS A O 1
ATOM 803 N N . ILE A 1 108 ? -3.463 3.644 10.287 1.00 70.44 108 ILE A N 1
ATOM 804 C CA . ILE A 1 108 ? -2.082 3.496 9.815 1.00 70.44 108 ILE A CA 1
ATOM 805 C C . ILE A 1 108 ? -1.956 4.255 8.500 1.00 70.44 108 ILE A C 1
ATOM 807 O O . ILE A 1 108 ? -2.245 3.726 7.430 1.00 70.44 108 ILE A O 1
ATOM 811 N N . ASP A 1 109 ? -1.487 5.496 8.588 1.00 72.38 109 ASP A N 1
ATOM 812 C CA . ASP A 1 109 ? -1.118 6.260 7.403 1.00 72.38 109 ASP A CA 1
ATOM 813 C C . ASP A 1 109 ? 0.282 5.841 6.919 1.00 72.38 109 ASP A C 1
ATOM 815 O O . ASP A 1 109 ? 1.309 6.255 7.462 1.00 72.38 109 ASP A O 1
ATOM 819 N N . LEU A 1 110 ? 0.327 4.985 5.894 1.00 67.81 110 LEU A N 1
ATOM 820 C CA . LEU A 1 110 ? 1.568 4.594 5.213 1.00 67.81 110 LEU A CA 1
ATOM 821 C C . LEU A 1 110 ? 1.866 5.445 3.976 1.00 67.81 110 LEU A C 1
ATOM 823 O O . LEU A 1 110 ? 2.906 5.243 3.343 1.00 67.81 110 LEU A O 1
ATOM 827 N N . THR A 1 111 ? 1.001 6.404 3.630 1.00 65.25 111 THR A N 1
ATOM 828 C CA . THR A 1 111 ? 1.132 7.189 2.392 1.00 65.25 111 THR A CA 1
ATOM 829 C C . THR A 1 111 ? 2.412 8.028 2.360 1.00 65.25 111 THR A C 1
ATOM 831 O O . THR A 1 111 ? 2.897 8.369 1.285 1.00 65.25 111 THR A O 1
ATOM 834 N N . GLY A 1 112 ? 3.014 8.304 3.523 1.00 64.38 112 GLY A N 1
ATOM 835 C CA . GLY A 1 112 ? 4.298 8.996 3.649 1.00 64.38 112 GLY A CA 1
ATOM 836 C C . GLY A 1 112 ? 5.555 8.117 3.572 1.00 64.38 112 GLY A C 1
ATOM 837 O O . GLY A 1 112 ? 6.646 8.672 3.454 1.00 64.38 112 GLY A O 1
ATOM 838 N N . TYR A 1 113 ? 5.443 6.785 3.649 1.00 67.19 113 TYR A N 1
ATOM 839 C CA . TYR A 1 113 ? 6.607 5.885 3.760 1.00 67.19 113 TYR A CA 1
ATOM 840 C C . TYR A 1 113 ? 7.065 5.278 2.432 1.00 67.19 113 TYR A C 1
ATOM 842 O O . TYR A 1 113 ? 8.241 4.949 2.289 1.00 67.19 113 TYR A O 1
ATOM 850 N N . VAL A 1 114 ? 6.176 5.183 1.445 1.00 59.91 114 VAL A N 1
ATOM 851 C CA . VAL A 1 114 ? 6.549 4.988 0.041 1.00 59.91 114 VAL A CA 1
ATOM 852 C C . VAL A 1 114 ? 5.601 5.845 -0.765 1.00 59.91 114 VAL A C 1
ATOM 854 O O . VAL A 1 114 ? 4.465 5.457 -1.024 1.00 59.91 114 VAL A O 1
ATOM 857 N N . LYS A 1 115 ? 6.037 7.043 -1.129 1.00 75.12 115 LYS A N 1
ATOM 858 C CA . LYS A 1 115 ? 5.232 7.831 -2.038 1.00 75.12 115 LYS A CA 1
ATOM 859 C C . LYS A 1 115 ? 5.439 7.259 -3.428 1.00 75.12 115 LYS A C 1
ATOM 861 O O . LYS A 1 115 ? 6.569 7.197 -3.913 1.00 75.12 115 LYS A O 1
ATOM 866 N N . ASP A 1 116 ? 4.353 6.875 -4.083 1.00 76.75 116 ASP A N 1
ATOM 867 C CA . ASP A 1 116 ? 4.375 6.458 -5.487 1.00 76.75 116 ASP A CA 1
ATOM 868 C C . ASP A 1 116 ? 5.116 7.479 -6.374 1.00 76.75 116 ASP A C 1
ATOM 870 O O . ASP A 1 116 ? 5.691 7.107 -7.393 1.00 76.75 116 ASP A O 1
ATOM 874 N N . GLU A 1 117 ? 5.179 8.750 -5.953 1.00 79.62 117 GLU A N 1
ATOM 875 C CA . GLU A 1 117 ? 5.942 9.824 -6.597 1.00 79.62 117 GLU A CA 1
ATOM 876 C C . GLU A 1 117 ? 7.465 9.594 -6.615 1.00 79.62 117 GLU A C 1
ATOM 878 O O . GLU A 1 117 ? 8.107 9.876 -7.631 1.00 79.62 117 GLU A O 1
ATOM 883 N N . ASP A 1 118 ? 8.052 9.028 -5.556 1.00 82.62 118 ASP A N 1
ATOM 884 C CA . ASP A 1 118 ? 9.493 8.743 -5.476 1.00 82.62 118 ASP A CA 1
ATOM 885 C C . ASP A 1 118 ? 9.862 7.549 -6.365 1.00 82.62 118 ASP A C 1
ATOM 887 O O . ASP A 1 118 ? 10.870 7.563 -7.087 1.00 82.62 118 ASP A O 1
ATOM 891 N N . LEU A 1 119 ? 9.002 6.526 -6.372 1.00 85.56 119 LEU A N 1
ATOM 892 C CA . LEU A 1 119 ? 9.136 5.380 -7.267 1.00 85.56 119 LEU A CA 1
ATOM 893 C C . LEU A 1 119 ? 8.941 5.805 -8.729 1.00 85.56 119 LEU A C 1
ATOM 895 O O . LEU A 1 119 ? 9.755 5.452 -9.585 1.00 85.56 119 LEU A O 1
ATOM 899 N N . ALA A 1 120 ? 7.919 6.612 -9.018 1.00 86.06 120 ALA A N 1
ATOM 900 C CA . ALA A 1 120 ? 7.649 7.144 -10.351 1.00 86.06 120 ALA A CA 1
ATOM 901 C C . ALA A 1 120 ? 8.799 8.023 -10.858 1.00 86.06 120 ALA A C 1
ATOM 903 O O . ALA A 1 120 ? 9.209 7.894 -12.013 1.00 86.06 120 ALA A O 1
ATOM 904 N N . SER A 1 121 ? 9.373 8.861 -9.992 1.00 89.56 121 SER A N 1
ATOM 905 C CA . SER A 1 121 ? 10.539 9.689 -10.319 1.00 89.56 121 SER A CA 1
ATOM 906 C C . SER A 1 121 ? 11.761 8.831 -10.642 1.00 89.56 121 SER A C 1
ATOM 908 O O . SER A 1 121 ? 12.437 9.060 -11.647 1.00 89.56 121 SER A O 1
ATOM 910 N N . SER A 1 122 ? 12.008 7.784 -9.853 1.00 91.69 122 SER A N 1
ATOM 911 C CA . SER A 1 122 ? 13.100 6.838 -10.101 1.00 91.69 122 SER A CA 1
ATOM 912 C C . SER A 1 122 ? 12.920 6.092 -11.431 1.00 91.69 122 SER A C 1
ATOM 914 O O . SER A 1 122 ? 13.864 5.984 -12.216 1.00 91.69 122 SER A O 1
ATOM 916 N N . ILE A 1 123 ? 11.698 5.644 -11.741 1.00 94.88 123 ILE A N 1
ATOM 917 C CA . ILE A 1 123 ? 11.356 5.001 -13.020 1.00 94.88 123 ILE A CA 1
ATOM 918 C C . ILE A 1 123 ? 11.558 5.965 -14.192 1.00 94.88 123 ILE A C 1
ATOM 920 O O . ILE A 1 123 ? 12.098 5.566 -15.228 1.00 94.88 123 ILE A O 1
ATOM 924 N N . ALA A 1 124 ? 11.163 7.230 -14.044 1.00 95.19 124 ALA A N 1
ATOM 925 C CA . ALA A 1 124 ? 11.337 8.241 -15.080 1.00 95.19 124 ALA A CA 1
ATOM 926 C C . ALA A 1 124 ? 12.824 8.474 -15.398 1.00 95.19 124 ALA A C 1
ATOM 928 O O . ALA A 1 124 ? 13.210 8.473 -16.569 1.00 95.19 124 ALA A O 1
ATOM 929 N N . VAL A 1 125 ? 13.676 8.582 -14.371 1.00 96.12 125 VAL A N 1
ATOM 930 C CA . VAL A 1 125 ? 15.136 8.719 -14.530 1.00 96.12 125 VAL A CA 1
ATOM 931 C C . VAL A 1 125 ? 15.744 7.496 -15.223 1.00 96.12 125 VAL A C 1
ATOM 933 O O . VAL A 1 125 ? 16.548 7.643 -16.150 1.00 96.12 125 VAL A O 1
ATOM 936 N N . VAL A 1 126 ? 15.344 6.285 -14.824 1.00 96.69 126 VAL A N 1
ATOM 937 C CA . VAL A 1 126 ? 15.823 5.041 -15.449 1.00 96.69 126 VAL A CA 1
ATOM 938 C C . VAL A 1 126 ? 15.372 4.952 -16.909 1.00 96.69 126 VAL A C 1
ATOM 940 O O . VAL A 1 126 ? 16.183 4.642 -17.779 1.00 96.69 126 VAL A O 1
ATOM 943 N N . THR A 1 127 ? 14.119 5.298 -17.210 1.00 97.75 127 THR A N 1
ATOM 944 C CA . THR A 1 127 ? 13.569 5.292 -18.577 1.00 97.75 127 THR A CA 1
ATOM 945 C C . THR A 1 127 ? 14.314 6.271 -19.481 1.00 97.75 127 THR A C 1
ATOM 947 O O . THR A 1 127 ? 14.706 5.912 -20.593 1.00 97.75 127 THR A O 1
ATOM 950 N N . ALA A 1 128 ? 14.579 7.487 -18.995 1.00 97.06 128 ALA A N 1
ATOM 951 C CA . ALA A 1 128 ? 15.364 8.481 -19.723 1.00 97.06 128 ALA A CA 1
ATOM 952 C C . ALA A 1 128 ? 16.803 8.001 -19.978 1.00 97.06 128 ALA A C 1
ATOM 954 O O . ALA A 1 128 ? 17.321 8.149 -21.087 1.00 97.06 128 ALA A O 1
ATOM 955 N N . SER A 1 129 ? 17.429 7.367 -18.984 1.00 97.44 129 SER A N 1
ATOM 956 C CA . SER A 1 129 ? 18.778 6.803 -19.117 1.00 97.44 129 SER A CA 1
ATOM 957 C C . SER A 1 129 ? 18.822 5.669 -20.145 1.00 97.44 129 SER A C 1
ATOM 959 O O . SER A 1 129 ? 19.706 5.650 -21.000 1.00 97.44 129 SER A O 1
ATOM 961 N N . ILE A 1 130 ? 17.838 4.763 -20.126 1.00 98.06 130 ILE A N 1
ATOM 962 C CA . ILE A 1 130 ? 17.702 3.688 -21.120 1.00 98.06 130 ILE A CA 1
ATOM 963 C C . ILE A 1 130 ? 17.525 4.274 -22.521 1.00 98.06 130 ILE A C 1
ATOM 965 O O . ILE A 1 130 ? 18.203 3.841 -23.449 1.00 98.06 130 ILE A O 1
ATOM 969 N N . ALA A 1 131 ? 16.666 5.283 -22.684 1.00 97.56 131 ALA A N 1
ATOM 970 C CA . ALA A 1 131 ? 16.451 5.932 -23.974 1.00 97.56 131 ALA A CA 1
ATOM 971 C C . ALA A 1 131 ? 17.739 6.582 -24.513 1.00 97.56 131 ALA A C 1
ATOM 973 O O . ALA A 1 131 ? 18.063 6.424 -25.691 1.00 97.56 131 ALA A O 1
ATOM 974 N N . ALA A 1 132 ? 18.510 7.255 -23.654 1.00 97.31 132 ALA A N 1
ATOM 975 C CA . ALA A 1 132 ? 19.785 7.868 -24.028 1.00 97.31 132 ALA A CA 1
ATOM 976 C C . ALA A 1 132 ? 20.844 6.827 -24.434 1.00 97.31 132 ALA A C 1
ATOM 978 O O . ALA A 1 132 ? 21.542 6.997 -25.441 1.00 97.31 132 ALA A O 1
ATOM 979 N N . VAL A 1 133 ? 20.942 5.724 -23.686 1.00 97.56 133 VAL A N 1
ATOM 980 C CA . VAL A 1 133 ? 21.824 4.593 -24.015 1.00 97.56 133 VAL A CA 1
ATOM 981 C C . VAL A 1 133 ? 21.400 3.959 -25.338 1.00 97.56 133 VAL A C 1
ATOM 983 O O . VAL A 1 133 ? 22.237 3.766 -26.217 1.00 97.56 133 VAL A O 1
ATOM 986 N N . GLN A 1 134 ? 20.104 3.706 -25.528 1.00 97.81 134 GLN A N 1
ATOM 987 C CA . GLN A 1 134 ? 19.565 3.120 -26.753 1.00 97.81 134 GLN A CA 1
ATOM 988 C C . GLN A 1 134 ? 19.831 4.008 -27.972 1.00 97.81 134 GLN A C 1
ATOM 990 O O . GLN A 1 134 ? 20.224 3.503 -29.025 1.00 97.81 134 GLN A O 1
ATOM 995 N N . ALA A 1 135 ? 19.667 5.326 -27.838 1.00 96.69 135 ALA A N 1
ATOM 996 C CA . ALA A 1 135 ? 19.990 6.282 -28.891 1.00 96.69 135 ALA A CA 1
ATOM 997 C C . ALA A 1 135 ? 21.486 6.253 -29.231 1.00 96.69 135 ALA A C 1
ATOM 999 O O . ALA A 1 135 ? 21.847 6.204 -30.404 1.00 96.69 135 ALA A O 1
ATOM 1000 N N . SER A 1 136 ? 22.352 6.200 -28.217 1.00 95.69 136 SER A N 1
ATOM 1001 C CA . SER A 1 136 ? 23.806 6.123 -28.401 1.00 95.69 136 SER A CA 1
ATOM 1002 C C . SER A 1 136 ? 24.234 4.826 -29.091 1.00 95.69 136 SER A C 1
ATOM 1004 O O . SER A 1 136 ? 25.048 4.859 -30.013 1.00 95.69 136 SER A O 1
ATOM 1006 N N .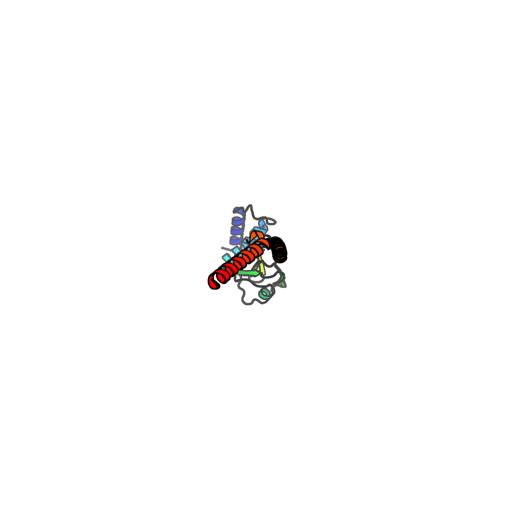 VAL A 1 137 ? 23.654 3.688 -28.700 1.00 94.88 137 VAL A N 1
ATOM 1007 C CA . VAL A 1 137 ? 23.902 2.381 -29.329 1.00 94.88 137 VAL A CA 1
ATOM 1008 C C . VAL A 1 137 ? 23.381 2.358 -30.762 1.00 94.88 137 VAL A C 1
ATOM 1010 O O . VAL A 1 137 ? 24.089 1.909 -31.655 1.00 94.88 137 VAL A O 1
ATOM 1013 N N . THR A 1 138 ? 22.182 2.885 -31.010 1.00 94.12 138 THR A N 1
ATOM 1014 C CA . THR A 1 138 ? 21.600 2.956 -32.361 1.00 94.12 138 THR A CA 1
ATOM 1015 C C . THR A 1 138 ? 22.432 3.860 -33.269 1.00 94.12 138 THR A C 1
ATOM 1017 O O . THR A 1 138 ? 22.720 3.506 -34.413 1.00 94.12 138 THR A O 1
ATOM 1020 N N . ALA A 1 139 ? 22.882 5.007 -32.755 1.00 91.81 139 ALA A N 1
ATOM 1021 C CA . ALA A 1 139 ? 23.804 5.885 -33.460 1.00 91.81 139 ALA A CA 1
ATOM 1022 C C . ALA A 1 139 ? 25.117 5.153 -33.759 1.00 91.81 139 ALA A C 1
ATOM 1024 O O . ALA A 1 139 ? 25.544 5.118 -34.903 1.00 91.81 139 ALA A O 1
ATOM 1025 N N . HIS A 1 140 ? 25.723 4.490 -32.773 1.00 88.12 140 HIS A N 1
ATOM 1026 C CA . HIS A 1 140 ? 26.948 3.718 -32.980 1.00 88.12 140 HIS A CA 1
ATOM 1027 C C . HIS A 1 140 ? 26.777 2.592 -34.011 1.00 88.12 140 HIS A C 1
ATOM 1029 O O . HIS A 1 140 ? 27.625 2.439 -34.881 1.00 88.12 140 HIS A O 1
ATOM 1035 N N . ALA A 1 141 ? 25.678 1.839 -33.955 1.00 88.00 141 ALA A N 1
ATOM 1036 C CA . ALA A 1 141 ? 25.399 0.738 -34.874 1.00 88.00 141 ALA A CA 1
ATOM 1037 C C . ALA A 1 141 ? 25.107 1.208 -36.309 1.00 88.00 141 ALA A C 1
ATOM 1039 O O . ALA A 1 141 ? 25.380 0.482 -37.261 1.00 88.00 141 ALA A O 1
ATOM 1040 N N . SER A 1 142 ? 24.556 2.415 -36.475 1.00 85.81 142 SER A N 1
ATOM 1041 C CA . SER A 1 142 ? 24.290 3.012 -37.792 1.00 85.81 142 SER A CA 1
ATOM 1042 C C . SER A 1 142 ? 25.491 3.749 -38.387 1.00 85.81 142 SER A C 1
ATOM 1044 O O . SER A 1 142 ? 25.461 4.117 -39.563 1.00 85.81 142 SER A O 1
ATOM 1046 N N . ARG A 1 143 ? 26.567 3.948 -37.617 1.00 83.12 143 ARG A N 1
ATOM 1047 C CA . ARG A 1 143 ? 27.800 4.555 -38.118 1.00 83.12 143 ARG A CA 1
ATOM 1048 C C . ARG A 1 143 ? 28.514 3.613 -39.074 1.00 83.12 143 ARG A C 1
ATOM 1050 O O . ARG A 1 143 ? 29.158 2.651 -38.672 1.00 83.12 143 ARG A O 1
ATOM 1057 N N . THR A 1 144 ? 28.477 3.958 -40.353 1.00 71.31 144 THR A N 1
ATOM 1058 C CA . THR A 1 144 ? 29.285 3.319 -41.400 1.00 71.31 144 THR A CA 1
ATOM 1059 C C . THR A 1 144 ? 30.716 3.865 -41.457 1.00 71.31 144 THR A C 1
ATOM 1061 O O . THR A 1 144 ? 31.521 3.411 -42.264 1.00 71.31 144 THR A O 1
ATOM 1064 N N . ASP A 1 145 ? 31.035 4.861 -40.628 1.00 73.06 145 ASP A N 1
ATOM 1065 C CA . ASP A 1 145 ? 32.317 5.562 -40.563 1.00 73.06 145 ASP A CA 1
ATOM 1066 C C . ASP A 1 145 ? 33.197 5.137 -39.362 1.00 73.06 145 ASP A C 1
ATOM 1068 O O . ASP A 1 145 ? 34.236 5.755 -39.123 1.00 73.06 145 ASP A O 1
ATOM 1072 N N . ASN A 1 146 ? 32.832 4.075 -38.622 1.00 52.53 146 ASN A N 1
ATOM 1073 C CA . ASN A 1 146 ? 33.559 3.581 -37.439 1.00 52.53 146 ASN A CA 1
ATOM 1074 C C . ASN A 1 146 ? 33.683 2.030 -37.378 1.00 52.53 146 ASN A C 1
ATOM 1076 O O . ASN A 1 146 ? 32.635 1.390 -37.315 1.00 52.53 146 ASN A O 1
ATOM 1080 N N . PRO A 1 147 ? 34.882 1.394 -37.267 1.00 66.75 147 PRO A N 1
ATOM 1081 C CA . PRO A 1 147 ? 36.254 1.872 -37.494 1.00 66.75 147 PRO A CA 1
ATOM 1082 C C . PRO A 1 147 ? 36.938 1.093 -38.644 1.00 66.75 147 PRO A C 1
ATOM 1084 O O . PRO A 1 147 ? 36.819 -0.119 -38.768 1.00 66.75 147 PRO A O 1
ATOM 1087 N N . HIS A 1 148 ? 37.739 1.643 -39.536 1.00 61.19 148 HIS A N 1
ATOM 1088 C CA . HIS A 1 148 ? 38.120 2.998 -39.892 1.00 61.19 148 HIS A CA 1
ATOM 1089 C C . HIS A 1 148 ? 38.067 3.036 -41.425 1.00 61.19 148 HIS A C 1
ATOM 1091 O O . HIS A 1 148 ? 37.904 2.006 -42.079 1.00 61.19 148 HIS A O 1
ATOM 1097 N N . GLN A 1 149 ? 38.340 4.192 -42.017 1.00 61.47 149 GLN A N 1
ATOM 1098 C CA . GLN A 1 149 ? 38.924 4.260 -43.356 1.00 61.47 149 GLN A CA 1
ATOM 1099 C C . GLN A 1 149 ? 40.296 3.557 -43.372 1.00 61.47 149 GLN A C 1
ATOM 1101 O O . GLN A 1 149 ? 41.316 4.208 -43.574 1.00 61.47 149 GLN A O 1
ATOM 1106 N N . VAL A 1 150 ? 40.343 2.253 -43.081 1.00 67.69 150 VAL A N 1
ATOM 1107 C CA . VAL A 1 150 ? 41.555 1.453 -43.120 1.00 67.69 150 VAL A CA 1
ATOM 1108 C C . VAL A 1 150 ? 41.972 1.449 -44.575 1.00 67.69 150 VAL A C 1
ATOM 1110 O O . VAL A 1 150 ? 41.401 0.769 -45.425 1.00 67.69 150 VAL A O 1
ATOM 1113 N N . THR A 1 151 ? 42.917 2.320 -44.881 1.00 74.00 151 THR A N 1
ATOM 1114 C CA . THR A 1 151 ? 43.466 2.451 -46.213 1.00 74.00 151 THR A CA 1
ATOM 1115 C C . THR A 1 151 ? 44.189 1.159 -46.558 1.00 74.00 151 THR A C 1
ATOM 1117 O O . THR A 1 151 ? 44.708 0.459 -45.685 1.00 74.00 151 THR A O 1
ATOM 1120 N N . ALA A 1 152 ? 44.290 0.866 -47.851 1.00 73.38 152 ALA A N 1
ATOM 1121 C CA . ALA A 1 152 ? 45.133 -0.220 -48.339 1.00 73.38 152 ALA A CA 1
ATOM 1122 C C . ALA A 1 152 ? 46.551 -0.164 -47.724 1.00 73.38 152 ALA A C 1
ATOM 1124 O O . ALA A 1 152 ? 47.116 -1.198 -47.380 1.00 73.38 152 ALA A O 1
ATOM 1125 N N . ALA A 1 153 ? 47.079 1.043 -47.479 1.00 75.19 153 ALA A N 1
ATOM 1126 C CA . ALA A 1 153 ? 48.363 1.247 -46.816 1.00 75.19 153 ALA A CA 1
ATOM 1127 C C . ALA A 1 153 ? 48.388 0.772 -45.349 1.00 75.19 153 ALA A C 1
ATOM 1129 O O . ALA A 1 153 ? 49.387 0.209 -44.913 1.00 75.19 153 ALA A O 1
ATOM 1130 N N . GLN A 1 154 ? 47.304 0.953 -44.589 1.00 75.75 154 GLN A N 1
ATOM 1131 C CA . GLN A 1 154 ? 47.236 0.565 -43.173 1.00 75.75 154 GLN A CA 1
ATOM 1132 C C . GLN A 1 154 ? 47.180 -0.953 -42.958 1.00 75.75 154 GLN A C 1
ATOM 1134 O O . GLN A 1 154 ? 47.719 -1.433 -41.966 1.00 75.75 154 GLN A O 1
ATOM 1139 N N . VAL A 1 155 ? 46.573 -1.716 -43.876 1.00 80.56 155 VAL A N 1
ATOM 1140 C CA . VAL A 1 155 ? 46.576 -3.196 -43.834 1.00 80.56 155 VAL A CA 1
ATOM 1141 C C . VAL A 1 155 ? 47.763 -3.826 -44.569 1.00 80.56 155 VAL A C 1
ATOM 1143 O O . VAL A 1 155 ? 47.848 -5.048 -44.662 1.00 80.56 155 VAL A O 1
ATOM 1146 N N . GLY A 1 156 ? 48.669 -3.013 -45.121 1.00 83.38 156 GLY A N 1
ATOM 1147 C CA . GLY A 1 156 ? 49.796 -3.503 -45.917 1.00 83.38 156 GLY A CA 1
ATOM 1148 C C . GLY A 1 156 ? 49.382 -4.156 -47.241 1.00 83.38 156 GLY A C 1
ATOM 1149 O O . GLY A 1 156 ? 50.090 -5.030 -47.739 1.00 83.38 156 GLY A O 1
ATOM 1150 N N . ALA A 1 157 ? 48.241 -3.768 -47.818 1.00 86.31 157 ALA A N 1
ATOM 1151 C CA . ALA A 1 157 ? 47.838 -4.241 -49.136 1.00 86.31 157 ALA A CA 1
ATOM 1152 C C . ALA A 1 157 ? 48.807 -3.717 -50.209 1.00 86.31 157 ALA A C 1
ATOM 1154 O O . ALA A 1 157 ? 49.199 -2.549 -50.203 1.00 86.31 157 ALA A O 1
ATOM 1155 N N . ALA A 1 158 ? 49.181 -4.596 -51.141 1.00 84.00 158 ALA A N 1
ATOM 1156 C CA . ALA A 1 158 ? 50.131 -4.286 -52.204 1.00 84.00 158 ALA A CA 1
ATOM 1157 C C . ALA A 1 158 ? 49.646 -3.115 -53.073 1.00 84.00 158 ALA A C 1
ATOM 1159 O O . ALA A 1 158 ? 48.506 -3.094 -53.546 1.00 84.00 158 ALA A O 1
ATOM 1160 N N . THR A 1 159 ? 50.528 -2.153 -53.328 1.00 86.56 159 THR A N 1
ATOM 1161 C CA . THR A 1 159 ? 50.251 -1.046 -54.246 1.00 86.56 159 THR A CA 1
ATOM 1162 C C . THR A 1 159 ? 50.322 -1.519 -55.704 1.00 86.56 159 THR A C 1
ATOM 1164 O O . THR A 1 159 ? 50.968 -2.529 -56.001 1.00 86.56 159 THR A O 1
ATOM 1167 N N . PRO A 1 160 ? 49.750 -0.775 -56.671 1.00 86.56 160 PRO A N 1
ATOM 1168 C CA . PRO A 1 160 ? 49.927 -1.082 -58.092 1.00 86.56 160 PRO A CA 1
ATOM 1169 C C . PRO A 1 160 ? 51.400 -1.217 -58.511 1.00 86.56 160 PRO A C 1
ATOM 1171 O O . PRO A 1 160 ? 51.731 -2.056 -59.347 1.00 86.56 160 PRO A O 1
ATOM 1174 N N . ASN A 1 161 ? 52.303 -0.450 -57.892 1.00 86.62 161 ASN A N 1
ATOM 1175 C CA . ASN A 1 161 ? 53.740 -0.553 -58.146 1.00 86.62 161 ASN A CA 1
ATOM 1176 C C . ASN A 1 161 ? 54.351 -1.842 -57.586 1.00 86.62 161 ASN A C 1
ATOM 1178 O O . ASN A 1 161 ? 55.221 -2.420 -58.239 1.00 86.62 161 ASN A O 1
ATOM 1182 N N . ASP A 1 162 ? 53.891 -2.321 -56.432 1.00 87.12 162 ASP A N 1
ATOM 1183 C CA . ASP A 1 162 ? 54.333 -3.604 -55.873 1.00 87.12 162 ASP A CA 1
ATOM 1184 C C . ASP A 1 162 ? 53.921 -4.760 -56.790 1.00 87.12 162 ASP A C 1
ATOM 1186 O O . ASP A 1 162 ? 54.735 -5.631 -57.106 1.00 87.12 162 ASP A O 1
ATOM 1190 N N . LEU A 1 163 ? 52.696 -4.707 -57.322 1.00 87.19 163 LEU A N 1
ATOM 1191 C CA . LEU A 1 163 ? 52.187 -5.686 -58.286 1.00 87.19 163 LEU A CA 1
ATOM 1192 C C . LEU A 1 163 ? 52.960 -5.649 -59.610 1.00 87.19 163 LEU A C 1
ATOM 1194 O O . LEU A 1 163 ? 53.291 -6.696 -60.173 1.00 87.19 163 LEU A O 1
ATOM 1198 N N . LEU A 1 164 ? 53.297 -4.455 -60.103 1.00 89.00 164 LEU A N 1
ATOM 1199 C CA . LEU A 1 164 ? 54.126 -4.302 -61.298 1.00 89.00 164 LEU A CA 1
ATOM 1200 C C . LEU A 1 164 ? 55.528 -4.870 -61.073 1.00 89.00 164 LEU A C 1
ATOM 1202 O O . LEU A 1 164 ? 56.011 -5.631 -61.910 1.00 89.00 164 LEU A O 1
ATOM 1206 N N . ARG A 1 165 ? 56.167 -4.570 -59.937 1.00 85.88 165 ARG A N 1
ATOM 1207 C CA . ARG A 1 165 ? 57.488 -5.114 -59.582 1.00 85.88 165 ARG A CA 1
ATOM 1208 C C . ARG A 1 165 ? 57.467 -6.638 -59.491 1.00 85.88 165 ARG A C 1
ATOM 1210 O O . ARG A 1 165 ? 58.350 -7.278 -60.061 1.00 85.88 165 ARG A O 1
ATOM 1217 N N . MET A 1 166 ? 56.440 -7.222 -58.872 1.00 87.00 166 MET A N 1
ATOM 1218 C CA . MET A 1 166 ? 56.245 -8.676 -58.842 1.00 87.00 166 MET A CA 1
ATOM 1219 C C . MET A 1 166 ? 56.083 -9.263 -60.251 1.00 87.00 166 MET A C 1
ATOM 1221 O O . MET A 1 166 ? 56.722 -10.264 -60.576 1.00 87.00 166 MET A O 1
ATOM 1225 N N . ARG A 1 167 ? 55.300 -8.618 -61.127 1.00 86.62 167 ARG A N 1
ATOM 1226 C CA . ARG A 1 167 ? 55.117 -9.053 -62.522 1.00 86.62 167 ARG A CA 1
ATOM 1227 C C . ARG A 1 167 ? 56.417 -8.994 -63.321 1.00 86.62 167 ARG A C 1
ATOM 1229 O O . ARG A 1 167 ? 56.706 -9.922 -64.078 1.00 86.62 167 ARG A O 1
ATOM 1236 N N . TYR A 1 168 ? 57.201 -7.931 -63.167 1.00 86.25 168 TYR A N 1
ATOM 1237 C CA . TYR A 1 168 ? 58.496 -7.797 -63.835 1.00 86.25 168 TYR A CA 1
ATOM 1238 C C . TYR A 1 168 ? 59.490 -8.854 -63.356 1.00 86.25 168 TYR A C 1
ATOM 1240 O O . TYR A 1 168 ? 60.117 -9.503 -64.193 1.00 86.25 168 TYR A O 1
ATOM 1248 N N . ALA A 1 169 ? 59.587 -9.078 -62.043 1.00 84.06 169 ALA A N 1
ATOM 1249 C CA . ALA A 1 169 ? 60.441 -10.117 -61.475 1.00 84.06 169 ALA A CA 1
ATOM 1250 C C . ALA A 1 169 ? 60.057 -11.504 -62.010 1.00 84.06 169 ALA A C 1
ATOM 1252 O O . ALA A 1 169 ? 60.900 -12.190 -62.580 1.00 84.06 169 ALA A O 1
ATOM 1253 N N . ALA A 1 170 ? 58.771 -11.866 -61.953 1.00 84.56 170 ALA A N 1
ATOM 1254 C CA . ALA A 1 170 ? 58.278 -13.135 -62.486 1.00 84.56 170 ALA A CA 1
ATOM 1255 C C . ALA A 1 170 ? 58.569 -13.291 -63.989 1.00 84.56 170 ALA A C 1
ATOM 1257 O O . ALA A 1 170 ? 59.006 -14.350 -64.435 1.00 84.56 170 ALA A O 1
ATOM 1258 N N . THR A 1 171 ? 58.379 -12.226 -64.774 1.00 85.44 171 THR A N 1
ATOM 1259 C CA . THR A 1 171 ? 58.623 -12.248 -66.225 1.00 85.44 171 THR A CA 1
ATOM 1260 C C . THR A 1 171 ? 60.107 -12.421 -66.550 1.00 85.44 171 THR A C 1
ATOM 1262 O O . THR A 1 171 ? 60.446 -13.189 -67.450 1.00 85.44 171 THR A O 1
ATOM 1265 N N . ASN A 1 172 ? 60.998 -11.745 -65.821 1.00 80.19 172 ASN A N 1
ATOM 1266 C CA . ASN A 1 172 ? 62.442 -11.864 -66.019 1.00 80.19 172 ASN A CA 1
ATOM 1267 C C . ASN A 1 172 ? 62.971 -13.223 -65.567 1.00 80.19 172 ASN A C 1
ATOM 1269 O O . ASN A 1 172 ? 63.768 -13.818 -66.287 1.00 80.19 172 ASN A O 1
ATOM 1273 N N . THR A 1 173 ? 62.481 -13.759 -64.449 1.00 82.12 173 THR A N 1
ATOM 1274 C CA . THR A 1 173 ? 62.796 -15.127 -64.027 1.00 82.12 173 THR A CA 1
ATOM 1275 C C . THR A 1 173 ? 62.348 -16.132 -65.086 1.00 82.12 173 THR A C 1
ATOM 1277 O O . THR A 1 173 ? 63.135 -16.980 -65.490 1.00 82.12 173 THR A O 1
ATOM 1280 N N . LEU A 1 174 ? 61.133 -16.001 -65.628 1.00 78.69 174 LEU A N 1
ATOM 1281 C CA . LEU A 1 174 ? 60.640 -16.898 -66.676 1.00 78.69 174 LEU A CA 1
ATOM 1282 C C . LEU A 1 174 ? 61.456 -16.790 -67.975 1.00 78.69 174 LEU A C 1
ATOM 1284 O O . LEU A 1 174 ? 61.709 -17.802 -68.626 1.00 78.69 174 LEU A O 1
ATOM 1288 N N . ARG A 1 175 ? 61.872 -15.577 -68.365 1.00 77.81 175 ARG A N 1
ATOM 1289 C CA . ARG A 1 175 ? 62.760 -15.360 -69.521 1.00 77.81 175 ARG A CA 1
ATOM 1290 C C . ARG A 1 175 ? 64.143 -15.956 -69.294 1.00 77.81 175 ARG A C 1
ATOM 1292 O O . ARG A 1 175 ? 64.666 -16.574 -70.211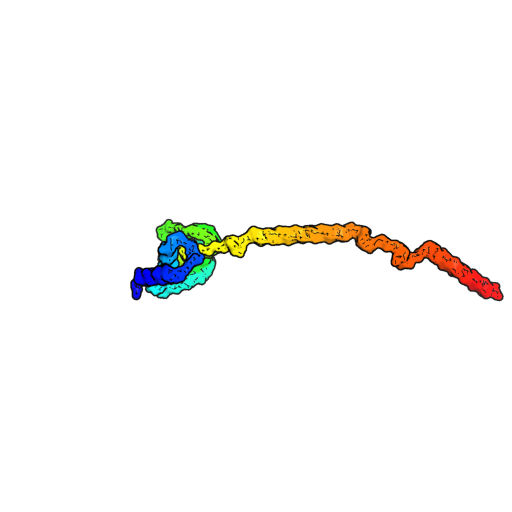 1.00 77.81 175 ARG A O 1
ATOM 1299 N N . PHE A 1 176 ? 64.701 -15.808 -68.095 1.00 77.94 176 PHE A N 1
ATOM 1300 C CA . PHE A 1 176 ? 65.974 -16.418 -67.725 1.00 77.94 176 PHE A CA 1
ATOM 1301 C C . PHE A 1 176 ? 65.887 -17.946 -67.797 1.00 77.94 176 PHE A C 1
ATOM 1303 O O . PHE A 1 176 ? 66.672 -18.558 -68.508 1.00 77.94 176 PHE A O 1
ATOM 1310 N N . TYR A 1 177 ? 64.871 -18.560 -67.179 1.00 73.94 177 TYR A N 1
ATOM 1311 C CA . TYR A 1 177 ? 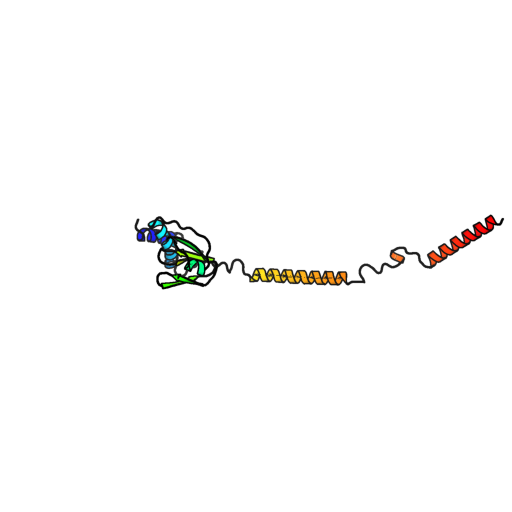64.664 -20.010 -67.262 1.00 73.94 177 TYR A CA 1
ATOM 1312 C C . TYR A 1 177 ? 64.417 -20.496 -68.694 1.00 73.94 177 TYR A C 1
ATOM 1314 O O . TYR A 1 177 ? 64.970 -21.513 -69.090 1.00 73.94 177 TYR A O 1
ATOM 1322 N N . ARG A 1 178 ? 63.638 -19.773 -69.507 1.00 75.94 178 ARG A N 1
ATOM 1323 C CA . ARG A 1 178 ? 63.447 -20.120 -70.926 1.00 75.94 178 ARG A CA 1
ATOM 1324 C C . ARG A 1 178 ? 64.724 -19.983 -71.750 1.00 75.94 178 ARG A C 1
ATOM 1326 O O . ARG A 1 178 ? 64.925 -20.784 -72.649 1.00 75.94 178 ARG A O 1
ATOM 1333 N N . GLY A 1 179 ? 65.557 -18.988 -71.456 1.00 74.06 179 GLY A N 1
ATOM 1334 C CA . GLY A 1 179 ? 66.854 -18.810 -72.106 1.00 74.06 179 GLY A CA 1
ATOM 1335 C C . GLY A 1 179 ? 67.845 -19.910 -71.733 1.00 74.06 179 GLY A C 1
ATOM 1336 O O . GLY A 1 179 ? 68.510 -20.433 -72.613 1.00 74.06 179 GLY A O 1
ATOM 1337 N N . VAL A 1 180 ? 67.880 -20.304 -70.457 1.00 70.00 180 VAL A N 1
ATOM 1338 C CA . VAL A 1 180 ? 68.736 -21.386 -69.941 1.00 70.00 180 VAL A CA 1
ATOM 1339 C C . VAL A 1 180 ? 68.274 -22.771 -70.408 1.00 70.00 180 VAL A C 1
ATOM 1341 O O . VAL A 1 180 ? 69.102 -23.635 -70.644 1.00 70.00 180 VAL A O 1
ATOM 1344 N N . LEU A 1 181 ? 66.967 -23.006 -70.569 1.00 60.16 181 LEU A N 1
ATOM 1345 C CA . LEU A 1 181 ? 66.443 -24.267 -71.120 1.00 60.16 181 LEU A CA 1
ATOM 1346 C C . LEU A 1 181 ? 66.576 -24.365 -72.652 1.00 60.16 181 LEU A C 1
ATOM 1348 O O . LEU A 1 181 ? 66.371 -25.442 -73.205 1.00 60.16 181 LEU A O 1
ATOM 1352 N N . ALA A 1 182 ? 66.859 -23.250 -73.334 1.00 63.16 182 ALA A N 1
ATOM 1353 C CA . ALA A 1 182 ? 67.043 -23.185 -74.785 1.00 63.16 182 ALA A CA 1
ATOM 1354 C C . ALA A 1 182 ? 68.525 -23.164 -75.217 1.00 63.16 182 ALA A C 1
ATOM 1356 O O . ALA A 1 182 ? 68.792 -23.128 -76.419 1.00 63.16 182 ALA A O 1
ATOM 1357 N N . SER A 1 183 ? 69.459 -23.168 -74.259 1.00 55.19 183 SER A N 1
ATOM 1358 C CA . SER A 1 183 ? 70.914 -23.282 -74.448 1.00 55.19 183 SER A CA 1
ATOM 1359 C C . SER A 1 183 ? 71.407 -24.668 -74.062 1.00 55.19 183 SER A C 1
ATOM 1361 O O . SER A 1 183 ? 72.243 -25.216 -74.807 1.00 55.19 183 SER A O 1
#

pLDDT: mean 82.02, std 12.4, range [43.62, 98.06]

Secondary structure (DSSP, 8-state):
--HHHHHHHHHHHHHHT--TT---SSHHHHHHHHHHHHHHHHHHT----EEEEE-HHHHHH--SPPTT-EEEESS-EEEEPTTS-EEEE-TT-EEEE-SSSEEEEE----TTTS-HHHHHHHHHHHHHHHHHHHHHHHHHHH-TTSS----TTTTTPPPHHHHHHHHHHHHHHHHHHHHHHT-

Sequence (183 aa):
MSYESILEELTKGLQAAGLENFSVASSDEAMVNIAKPIAKAIHDGSDFEIKGSATVAEIGAMQDVQPGDIWAMKDSGTVFNSDGTTLIVTAGDLIRWDGRKWSTLLHIDLTGYVKDEDLASSIAVVTASIAAVQASVTAHASRTDNPHQVTAAQVGAATPNDLLRMRYAATNTLRFYRGVLAS

Foldseek 3Di:
DDLVVQLVVQLVVQVVVCPVPDDDDDSNVVSSLQSNLVSLCVRVVHDQDAPEEDELVRQQPDDPADQRYKYAYQAWDWRQWPVRDIDTAHHGWIWGDRPGGIDTSDHDPCCVVDPVVVVVVVVVVVVVVVVVVVVVVVVVVPDPCPPHVCDCVNVVNDDPVNVVVVVVVVVVVVVVVVVVVVD